Protein AF-A0A7C3B473-F1 (afdb_monomer_lite)

pLDDT: mean 80.94, std 10.19, range [58.78, 95.31]

Radius of gyration: 13.06 Å; chains: 1; bounding box: 26×26×39 Å

Secondary structure (DSSP, 8-state):
-EEEE--SSSEEEEEE---SSSHHHHHHHHHHHHHHHH---SEEEEE--TTSSHHHHHHTT--------------

Sequence (75 aa):
MLTYEQAMHSLDYLWLATSTNDENYTIKHLIPHSELVMKRSKLIRIDYPADQGICAFREIGFNPINSLVWMERRL

Foldseek 3Di:
DKDWDDDPDQEIEIEDDDDLVCLLVCLQPVVVVVVVVVPDDGHYDYDDDPPPNQVSCVVVPDDDDPDDDDDDDDD

Structure (mmCIF, N/CA/C/O backbone):
data_AF-A0A7C3B473-F1
#
_entry.id   AF-A0A7C3B473-F1
#
loop_
_atom_site.group_PDB
_atom_site.id
_atom_site.type_symbol
_atom_site.label_atom_id
_atom_site.label_alt_id
_atom_site.label_comp_id
_atom_site.label_asym_id
_atom_site.label_entity_id
_atom_site.label_seq_id
_atom_site.pdbx_PDB_ins_code
_atom_site.Cartn_x
_atom_site.Cartn_y
_atom_site.Cartn_z
_atom_site.occupancy
_atom_site.B_iso_or_equiv
_atom_site.auth_seq_id
_atom_site.auth_comp_id
_atom_site.auth_asym_id
_atom_site.auth_atom_id
_atom_site.pdbx_PDB_model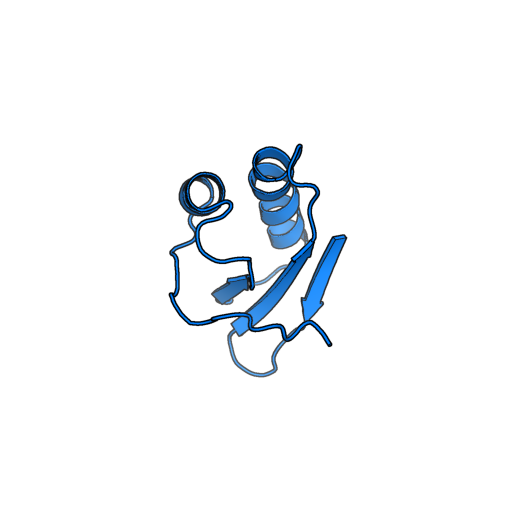_num
ATOM 1 N N . MET A 1 1 ? 6.758 3.942 9.178 1.00 74.06 1 MET A N 1
ATOM 2 C CA . MET A 1 1 ? 7.933 3.115 8.827 1.00 74.06 1 MET A CA 1
ATOM 3 C C . MET A 1 1 ? 7.591 2.327 7.574 1.00 74.06 1 MET A C 1
ATOM 5 O O . MET A 1 1 ? 6.514 1.749 7.542 1.00 74.06 1 MET A O 1
ATOM 9 N N . LEU A 1 2 ? 8.450 2.350 6.554 1.00 77.12 2 LEU A N 1
ATOM 10 C CA . LEU A 1 2 ? 8.296 1.540 5.344 1.00 77.12 2 LEU A CA 1
ATOM 11 C C . LEU A 1 2 ? 9.428 0.512 5.324 1.00 77.12 2 LEU A C 1
ATOM 13 O O . LEU A 1 2 ? 10.594 0.902 5.395 1.00 77.12 2 LEU A O 1
ATOM 17 N N . THR A 1 3 ? 9.087 -0.769 5.242 1.00 81.88 3 THR A N 1
ATOM 18 C CA . THR A 1 3 ? 10.062 -1.855 5.097 1.00 81.88 3 THR A CA 1
ATOM 19 C C . THR A 1 3 ? 9.936 -2.445 3.704 1.00 81.88 3 THR A C 1
ATOM 21 O O . THR A 1 3 ? 8.827 -2.664 3.224 1.00 81.88 3 THR A O 1
ATOM 24 N N . TYR A 1 4 ? 11.074 -2.692 3.064 1.00 74.88 4 TYR A N 1
ATOM 25 C CA . TYR A 1 4 ? 11.152 -3.232 1.715 1.00 74.88 4 TYR A CA 1
ATOM 26 C C . TYR A 1 4 ? 11.822 -4.600 1.716 1.00 74.88 4 TYR A C 1
ATOM 28 O O . TYR A 1 4 ? 12.915 -4.759 2.263 1.00 74.88 4 TYR A O 1
ATOM 36 N N . GLU A 1 5 ? 11.178 -5.561 1.062 1.00 76.75 5 GLU A N 1
ATOM 37 C CA . GLU A 1 5 ? 11.721 -6.882 0.788 1.00 76.75 5 GLU A CA 1
ATOM 38 C C . GLU A 1 5 ? 11.764 -7.115 -0.728 1.00 76.75 5 GLU A C 1
ATOM 40 O O . GLU A 1 5 ? 10.738 -7.153 -1.414 1.00 76.75 5 GLU A O 1
ATOM 45 N N . GLN A 1 6 ? 12.979 -7.265 -1.259 1.00 72.00 6 GLN A N 1
ATOM 46 C CA . GLN A 1 6 ? 13.196 -7.555 -2.672 1.00 72.00 6 GLN A CA 1
ATOM 47 C C . GLN A 1 6 ? 12.989 -9.050 -2.935 1.00 72.00 6 GLN A C 1
ATOM 49 O O . GLN A 1 6 ? 13.767 -9.868 -2.438 1.00 72.00 6 GLN A O 1
ATOM 54 N N . ALA A 1 7 ? 12.037 -9.423 -3.794 1.00 66.81 7 ALA A N 1
ATOM 55 C CA . ALA A 1 7 ? 11.914 -10.821 -4.210 1.00 66.81 7 ALA A CA 1
ATOM 56 C C . ALA A 1 7 ? 12.779 -11.135 -5.445 1.00 66.81 7 ALA A C 1
ATOM 58 O O . ALA A 1 7 ? 12.998 -10.307 -6.340 1.00 66.81 7 ALA A O 1
ATOM 59 N N . MET A 1 8 ? 13.241 -12.388 -5.538 1.00 63.03 8 MET A N 1
ATOM 60 C CA . MET A 1 8 ? 14.009 -12.877 -6.694 1.00 63.03 8 MET A CA 1
ATOM 61 C C . MET A 1 8 ? 13.205 -12.826 -8.005 1.00 63.03 8 MET A C 1
ATOM 63 O O . MET A 1 8 ? 13.782 -12.603 -9.071 1.00 63.03 8 MET A O 1
ATOM 67 N N . HIS A 1 9 ? 11.875 -12.955 -7.943 1.00 61.09 9 HIS A N 1
ATOM 68 C CA . HIS A 1 9 ? 11.011 -13.090 -9.115 1.00 61.09 9 HIS A CA 1
ATOM 69 C C . HIS A 1 9 ? 9.907 -12.019 -9.134 1.00 61.09 9 HIS A C 1
ATOM 71 O O . HIS A 1 9 ? 8.918 -12.111 -8.420 1.00 61.09 9 HIS A O 1
ATOM 77 N N . SER A 1 10 ? 10.091 -11.008 -9.993 1.00 66.38 10 SER A N 1
ATOM 78 C CA . SER A 1 10 ? 9.091 -10.044 -10.515 1.00 66.38 10 SER A CA 1
ATOM 79 C C . SER A 1 10 ? 8.236 -9.173 -9.575 1.00 66.38 10 SER A C 1
ATOM 81 O O . SER A 1 10 ? 7.656 -8.216 -10.087 1.00 66.38 10 SER A O 1
ATOM 83 N N . LEU A 1 11 ? 8.155 -9.448 -8.273 1.00 69.62 11 LEU A N 1
ATOM 84 C CA . LEU A 1 11 ? 7.266 -8.753 -7.338 1.00 69.62 11 LEU A CA 1
ATOM 85 C C . LEU A 1 11 ? 8.030 -8.303 -6.097 1.00 69.62 11 LEU A C 1
ATOM 87 O O . LEU A 1 11 ? 8.627 -9.124 -5.412 1.00 69.62 11 LEU A O 1
ATOM 91 N N . ASP A 1 12 ? 7.977 -7.016 -5.806 1.00 77.25 12 ASP A N 1
ATOM 92 C CA . ASP A 1 12 ? 8.606 -6.424 -4.633 1.00 77.25 12 ASP A CA 1
ATOM 93 C C . ASP A 1 12 ? 7.551 -6.217 -3.534 1.00 77.25 12 ASP A C 1
ATOM 95 O O . ASP A 1 12 ? 6.433 -5.777 -3.821 1.00 77.25 12 ASP A O 1
ATOM 99 N N . TYR A 1 13 ? 7.886 -6.570 -2.288 1.00 77.81 13 TYR A N 1
ATOM 100 C CA . TYR A 1 13 ? 6.970 -6.468 -1.148 1.00 77.81 13 TYR A CA 1
ATOM 101 C C . TYR A 1 13 ? 7.329 -5.270 -0.275 1.00 77.81 13 TYR A C 1
ATOM 103 O O . TYR A 1 13 ? 8.487 -5.063 0.100 1.00 77.81 13 TYR A O 1
ATOM 111 N N . LEU A 1 14 ? 6.314 -4.487 0.068 1.00 82.06 14 LEU A N 1
ATOM 112 C CA . LEU A 1 14 ? 6.417 -3.330 0.940 1.00 82.06 14 LEU A CA 1
ATOM 113 C C . LEU A 1 14 ? 5.470 -3.486 2.126 1.00 82.06 14 LEU A C 1
ATOM 115 O O . LEU A 1 14 ? 4.295 -3.816 1.980 1.00 82.06 14 LEU A O 1
ATOM 119 N N . TRP A 1 15 ? 5.989 -3.174 3.304 1.00 83.25 15 TRP A N 1
ATOM 120 C CA . TRP A 1 15 ? 5.228 -3.144 4.544 1.00 83.25 15 TRP A CA 1
ATOM 121 C C . TRP A 1 15 ? 5.164 -1.707 5.023 1.00 83.25 15 TRP A C 1
ATOM 123 O O . TRP A 1 15 ? 6.204 -1.091 5.276 1.00 83.25 15 TRP A O 1
ATOM 133 N N . LEU A 1 16 ? 3.954 -1.168 5.146 1.00 85.19 16 LEU A N 1
ATOM 134 C CA . LEU A 1 16 ? 3.742 0.209 5.567 1.00 85.19 16 LEU A CA 1
ATOM 135 C C . LEU A 1 16 ? 3.118 0.251 6.963 1.00 85.19 16 LEU A C 1
ATOM 137 O O . LEU A 1 16 ? 1.995 -0.189 7.170 1.00 85.19 16 LEU A O 1
ATOM 141 N N . ALA A 1 17 ? 3.838 0.850 7.907 1.00 84.38 17 ALA A N 1
ATOM 142 C CA . ALA A 1 17 ? 3.317 1.207 9.220 1.00 84.38 17 ALA A CA 1
ATOM 143 C C . ALA A 1 17 ? 3.115 2.726 9.300 1.00 84.38 17 ALA A C 1
ATOM 145 O O . ALA A 1 17 ? 4.087 3.486 9.182 1.00 84.38 17 ALA A O 1
ATOM 146 N N . THR A 1 18 ? 1.881 3.171 9.532 1.00 85.69 18 THR A N 1
ATOM 147 C CA . THR A 1 18 ? 1.521 4.590 9.707 1.00 85.69 18 THR A CA 1
ATOM 148 C C . THR A 1 18 ? 0.758 4.790 11.015 1.00 85.69 18 THR A C 1
ATOM 150 O O . THR A 1 18 ? 0.229 3.841 11.591 1.00 85.69 18 THR A O 1
ATOM 153 N N . SER A 1 19 ? 0.690 6.036 11.492 1.00 83.81 19 SER A N 1
ATOM 154 C CA . SER A 1 19 ? -0.349 6.428 12.448 1.00 83.81 19 SER A CA 1
ATOM 155 C C . SER A 1 19 ? -1.693 6.515 11.706 1.00 83.81 19 SER A C 1
ATOM 157 O O . SER A 1 19 ? -1.714 6.815 10.509 1.00 83.81 19 SER A O 1
ATOM 159 N N . THR A 1 20 ? -2.816 6.312 12.396 1.00 82.00 20 THR A N 1
ATOM 160 C CA . THR A 1 20 ? -4.154 6.513 11.804 1.00 82.00 20 THR A CA 1
ATOM 161 C C . THR A 1 20 ? -4.408 7.973 11.428 1.00 82.00 20 THR A C 1
ATOM 163 O O . THR A 1 20 ? -5.161 8.256 10.503 1.00 82.00 20 THR A O 1
ATOM 166 N N . ASN A 1 21 ? -3.769 8.909 12.134 1.00 87.06 21 ASN A N 1
ATOM 167 C CA . ASN A 1 21 ? -3.949 10.345 11.920 1.00 87.06 21 ASN A CA 1
ATOM 168 C C . ASN A 1 21 ? -3.277 10.826 10.627 1.00 87.06 21 ASN A C 1
ATOM 170 O O . ASN A 1 21 ? -3.760 11.766 10.002 1.00 87.06 21 ASN A O 1
ATOM 174 N N . ASP A 1 22 ? -2.200 10.156 10.210 1.00 88.19 22 ASP A N 1
ATOM 175 C CA . ASP A 1 22 ? -1.380 10.560 9.066 1.00 88.19 22 ASP A CA 1
ATOM 176 C C . ASP A 1 22 ? -1.426 9.544 7.918 1.00 88.19 22 ASP A C 1
ATOM 178 O O . ASP A 1 22 ? -0.622 9.634 6.990 1.00 88.19 22 ASP A O 1
ATOM 182 N N . GLU A 1 23 ? -2.340 8.571 7.964 1.00 90.06 23 GLU A N 1
ATOM 183 C CA . GLU A 1 23 ? -2.436 7.460 7.008 1.00 90.06 23 GLU A CA 1
ATOM 184 C C . GLU A 1 23 ? -2.455 7.949 5.555 1.00 90.06 23 GLU A C 1
ATOM 186 O O . GLU A 1 23 ? -1.552 7.650 4.772 1.00 90.06 23 GLU A O 1
ATOM 191 N N . ASN A 1 24 ? -3.441 8.778 5.204 1.00 92.00 24 ASN A N 1
ATOM 192 C CA . ASN A 1 24 ? -3.610 9.262 3.835 1.00 92.00 24 ASN A CA 1
ATOM 193 C C . ASN A 1 24 ? -2.415 10.094 3.365 1.00 92.00 24 ASN A C 1
ATOM 195 O O . ASN A 1 24 ? -1.993 9.983 2.215 1.00 92.00 24 ASN A O 1
ATOM 199 N N . TYR A 1 25 ? -1.873 10.934 4.248 1.00 92.25 25 TYR A N 1
ATOM 200 C CA . TYR A 1 25 ? -0.711 11.753 3.929 1.00 92.25 25 TYR A CA 1
ATOM 201 C C . TYR A 1 25 ? 0.515 10.870 3.684 1.00 92.25 25 TYR A C 1
ATOM 203 O O . TYR A 1 25 ? 1.214 11.045 2.687 1.00 92.25 25 TYR A O 1
ATOM 211 N N . THR A 1 26 ? 0.735 9.882 4.549 1.00 92.12 26 THR A N 1
ATOM 212 C CA . THR A 1 26 ? 1.855 8.949 4.447 1.00 92.12 26 THR A CA 1
ATOM 213 C C . THR A 1 26 ? 1.768 8.141 3.157 1.00 92.12 26 THR A C 1
ATOM 215 O O . THR A 1 26 ? 2.741 8.111 2.411 1.00 92.12 26 THR A O 1
ATOM 218 N N . ILE A 1 27 ? 0.607 7.558 2.843 1.00 93.56 27 ILE A N 1
ATOM 219 C CA . ILE A 1 27 ? 0.393 6.789 1.607 1.00 93.56 27 ILE A CA 1
ATOM 220 C C . ILE A 1 27 ? 0.703 7.656 0.379 1.00 93.56 27 ILE A C 1
ATOM 222 O O . ILE A 1 27 ? 1.518 7.271 -0.457 1.00 93.56 27 ILE A O 1
ATOM 226 N N . LYS A 1 28 ? 0.130 8.864 0.300 1.00 93.88 28 LYS A N 1
ATOM 227 C CA . LYS A 1 28 ? 0.250 9.730 -0.887 1.00 93.88 28 LYS A CA 1
ATOM 228 C C . LYS A 1 28 ? 1.650 10.299 -1.123 1.00 93.88 28 LYS A C 1
ATOM 230 O O . LYS A 1 28 ? 1.959 10.650 -2.256 1.00 93.88 28 LYS A O 1
ATOM 235 N N . HIS A 1 29 ? 2.487 10.407 -0.091 1.00 91.81 29 HIS A N 1
ATOM 236 C CA . HIS A 1 29 ? 3.797 11.062 -0.211 1.00 91.81 29 HIS A CA 1
ATOM 237 C C . HIS A 1 29 ? 4.974 10.101 -0.038 1.00 91.81 29 HIS A C 1
ATOM 239 O O . HIS A 1 29 ? 5.953 10.197 -0.778 1.00 91.81 29 HIS A O 1
ATOM 245 N N . LEU A 1 30 ? 4.900 9.161 0.909 1.00 90.31 30 LEU A N 1
ATOM 246 C CA . LEU A 1 30 ? 6.008 8.252 1.200 1.00 90.31 30 LEU A CA 1
ATOM 247 C C . LEU A 1 30 ? 6.160 7.183 0.116 1.00 90.31 30 LEU A C 1
ATOM 249 O O . LEU A 1 30 ? 7.286 6.888 -0.283 1.00 90.31 30 LEU A O 1
ATOM 253 N N . ILE A 1 31 ? 5.046 6.627 -0.374 1.00 89.25 31 ILE A N 1
ATOM 254 C CA . ILE A 1 31 ? 5.084 5.541 -1.360 1.00 89.25 31 ILE A CA 1
ATOM 255 C C . ILE A 1 31 ? 5.667 6.032 -2.690 1.00 89.25 31 ILE A C 1
ATOM 257 O O . ILE A 1 31 ? 6.692 5.475 -3.089 1.00 89.25 31 ILE A O 1
ATOM 261 N N . PRO A 1 32 ? 5.162 7.109 -3.331 1.00 89.00 32 PRO A N 1
ATOM 262 C CA . PRO A 1 32 ? 5.737 7.564 -4.599 1.00 89.00 32 PRO A CA 1
ATOM 263 C C . PRO A 1 32 ? 7.209 7.961 -4.465 1.00 89.00 32 PRO A C 1
ATOM 265 O O . PRO A 1 32 ? 8.018 7.715 -5.357 1.00 89.00 32 PRO A O 1
ATOM 268 N N . HIS A 1 33 ? 7.588 8.540 -3.321 1.00 88.00 33 HIS A N 1
ATOM 269 C CA . HIS A 1 33 ? 8.984 8.863 -3.058 1.00 88.00 33 HIS A CA 1
ATOM 270 C C . HIS A 1 33 ? 9.858 7.604 -2.968 1.00 88.00 33 HIS A C 1
ATOM 272 O O . HIS A 1 33 ? 10.953 7.578 -3.527 1.00 88.00 33 HIS A O 1
ATOM 278 N N . SER A 1 34 ? 9.376 6.545 -2.311 1.00 84.62 34 SER A N 1
ATOM 279 C CA . SER A 1 34 ? 10.103 5.274 -2.229 1.00 84.62 34 SER A CA 1
ATOM 280 C C . SER A 1 34 ? 10.261 4.596 -3.593 1.00 84.62 34 SER A C 1
ATOM 282 O O . SER A 1 34 ? 11.356 4.134 -3.912 1.00 84.62 34 SER A O 1
ATOM 284 N N . GLU A 1 35 ? 9.237 4.634 -4.450 1.00 83.00 35 GLU A N 1
ATOM 285 C CA . GLU A 1 35 ? 9.289 4.075 -5.808 1.00 83.00 35 GLU A CA 1
ATOM 286 C C . GLU A 1 35 ? 10.384 4.725 -6.667 1.00 83.00 35 GLU A C 1
ATOM 288 O O . GLU A 1 35 ? 11.131 4.027 -7.361 1.00 83.00 35 GLU A O 1
ATOM 293 N N . LEU A 1 36 ? 10.550 6.051 -6.565 1.00 83.38 36 LEU A N 1
ATOM 294 C CA . LEU A 1 36 ? 11.623 6.782 -7.253 1.00 83.38 36 LEU A CA 1
ATOM 295 C C . LEU A 1 36 ? 13.020 6.294 -6.836 1.00 83.38 36 LEU A C 1
ATOM 297 O O . LEU A 1 36 ? 13.937 6.241 -7.661 1.00 83.38 36 LEU A O 1
ATOM 301 N N . VAL A 1 37 ? 13.191 5.924 -5.564 1.00 80.94 37 VAL A N 1
ATOM 302 C CA . VAL A 1 37 ? 14.475 5.471 -5.006 1.00 80.94 37 VAL A CA 1
ATOM 303 C C . VAL A 1 37 ? 14.758 4.007 -5.352 1.00 80.94 37 VAL A C 1
ATOM 305 O O . VAL A 1 37 ? 15.910 3.646 -5.602 1.00 80.94 37 VAL A O 1
ATOM 308 N N . MET A 1 38 ? 13.725 3.167 -5.421 1.00 76.06 38 MET A N 1
ATOM 309 C CA . MET A 1 38 ? 13.853 1.720 -5.644 1.00 76.06 38 MET A CA 1
ATOM 310 C C . MET A 1 38 ? 14.293 1.344 -7.072 1.00 76.06 38 MET A C 1
ATOM 312 O O . MET A 1 38 ? 14.664 0.194 -7.311 1.00 76.06 38 MET A O 1
ATOM 316 N N . LYS A 1 39 ? 14.335 2.311 -8.007 1.00 67.56 39 LYS A N 1
ATOM 317 C CA . LYS A 1 39 ? 14.875 2.178 -9.377 1.00 67.56 39 LYS A CA 1
ATOM 318 C C . LYS A 1 39 ? 14.444 0.876 -10.081 1.00 67.56 39 LYS A C 1
ATOM 320 O O . LYS A 1 39 ? 15.321 0.118 -10.503 1.00 67.56 39 LYS A O 1
ATOM 325 N N . ARG A 1 40 ? 13.141 0.570 -10.239 1.00 62.16 40 ARG A N 1
ATOM 326 C CA . ARG A 1 40 ? 12.727 -0.626 -11.014 1.00 62.16 40 ARG A CA 1
ATOM 327 C C . ARG A 1 40 ? 11.284 -0.669 -11.526 1.00 62.16 40 ARG A C 1
ATOM 329 O O . ARG A 1 40 ? 10.372 -0.113 -10.941 1.00 62.16 40 ARG A O 1
ATOM 336 N N . SER A 1 41 ? 11.135 -1.410 -12.630 1.00 58.78 41 SER A N 1
ATOM 337 C CA . SER A 1 41 ? 9.952 -1.655 -13.471 1.00 58.78 41 SER A CA 1
ATOM 338 C C . SER A 1 41 ? 9.132 -2.894 -13.059 1.00 58.78 41 SER A C 1
ATOM 340 O O . SER A 1 41 ? 8.612 -3.608 -13.922 1.00 58.78 41 SER A O 1
ATOM 342 N N . LYS A 1 42 ? 9.136 -3.250 -11.774 1.00 68.81 42 LYS A N 1
ATOM 343 C CA . LYS A 1 42 ? 8.501 -4.475 -11.265 1.00 68.81 42 LYS A CA 1
ATOM 344 C C . LYS A 1 42 ? 7.198 -4.137 -10.552 1.00 68.81 42 LYS A C 1
ATOM 346 O O . LYS A 1 42 ? 7.011 -3.010 -10.110 1.00 68.81 42 LYS A O 1
ATOM 351 N N . LEU A 1 43 ? 6.297 -5.114 -10.470 1.00 80.19 43 LEU A N 1
ATOM 352 C CA . LEU A 1 43 ? 5.067 -4.957 -9.700 1.00 80.19 43 LEU A CA 1
ATOM 353 C C . LEU A 1 43 ? 5.425 -4.781 -8.220 1.00 80.19 43 LEU A C 1
ATOM 355 O O . LEU A 1 43 ? 6.333 -5.447 -7.720 1.00 80.19 43 LEU A O 1
ATOM 359 N N . ILE A 1 44 ? 4.693 -3.909 -7.535 1.00 84.38 44 ILE A N 1
ATOM 360 C CA . ILE A 1 44 ? 4.833 -3.664 -6.099 1.00 84.38 44 ILE A CA 1
ATOM 361 C C . ILE A 1 44 ? 3.565 -4.153 -5.409 1.00 84.38 44 ILE A C 1
ATOM 363 O O . ILE A 1 44 ? 2.451 -3.861 -5.854 1.00 84.38 44 ILE A O 1
ATOM 367 N N . ARG A 1 45 ? 3.736 -4.889 -4.311 1.00 87.69 45 ARG A N 1
ATOM 368 C CA . ARG A 1 45 ? 2.651 -5.266 -3.405 1.00 87.69 45 ARG A CA 1
ATOM 369 C C . ARG A 1 45 ? 2.862 -4.596 -2.059 1.00 87.69 45 ARG A C 1
ATOM 371 O O . ARG A 1 45 ? 3.959 -4.652 -1.514 1.00 87.69 45 ARG A O 1
ATOM 378 N N . ILE A 1 46 ? 1.801 -3.994 -1.533 1.00 87.44 46 ILE A N 1
ATOM 379 C CA . ILE A 1 46 ? 1.798 -3.398 -0.199 1.00 87.44 46 ILE A CA 1
ATOM 380 C C . ILE A 1 46 ? 0.829 -4.190 0.666 1.00 87.44 46 ILE A C 1
ATOM 382 O O . ILE A 1 46 ? -0.359 -4.265 0.343 1.00 87.44 46 ILE A O 1
ATOM 386 N N . ASP A 1 47 ? 1.338 -4.762 1.751 1.00 85.75 47 ASP A N 1
ATOM 387 C CA . ASP A 1 47 ? 0.496 -5.392 2.761 1.00 85.75 47 ASP A CA 1
ATOM 388 C C . ASP A 1 47 ? -0.000 -4.311 3.727 1.00 85.75 47 ASP A C 1
ATOM 390 O O . ASP A 1 47 ? 0.786 -3.578 4.334 1.00 85.75 47 ASP A O 1
ATOM 394 N N . TYR A 1 48 ? -1.324 -4.179 3.825 1.00 86.31 48 TYR A N 1
ATOM 395 C CA . TYR A 1 48 ? -1.983 -3.123 4.589 1.00 86.31 48 TYR A CA 1
ATOM 396 C C . TYR A 1 48 ? -3.271 -3.640 5.250 1.00 86.31 48 TYR A C 1
ATOM 398 O O . TYR A 1 48 ? -3.880 -4.575 4.716 1.00 86.31 48 TYR A O 1
ATOM 4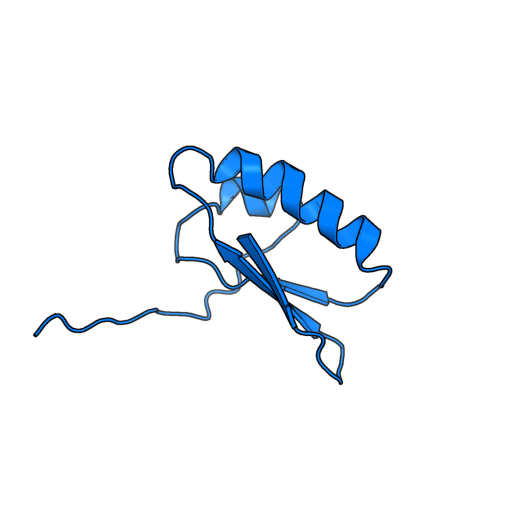06 N N . PRO A 1 49 ? -3.703 -3.077 6.399 1.00 84.25 49 PRO A N 1
ATOM 407 C CA . PRO A 1 49 ? -4.981 -3.431 7.006 1.00 84.25 49 PRO A CA 1
ATOM 408 C C . PRO A 1 49 ? -6.150 -3.317 6.022 1.00 84.25 49 PRO A C 1
ATOM 410 O O . PRO A 1 49 ? -6.253 -2.355 5.259 1.00 84.25 49 PRO A O 1
ATOM 413 N N . ALA A 1 50 ? -7.042 -4.309 6.056 1.00 82.75 50 ALA A N 1
ATOM 414 C CA . ALA A 1 50 ? -8.231 -4.326 5.214 1.00 82.75 50 ALA A CA 1
ATOM 415 C C . ALA A 1 50 ? -9.096 -3.080 5.461 1.00 82.75 50 ALA A C 1
ATOM 417 O O . ALA A 1 50 ? -9.204 -2.601 6.591 1.00 82.75 50 ALA A O 1
ATOM 418 N N . ASP A 1 51 ? -9.695 -2.565 4.388 1.00 82.69 51 ASP A N 1
ATOM 419 C CA . ASP A 1 51 ? -10.589 -1.401 4.389 1.00 82.69 51 ASP A CA 1
ATOM 420 C C . ASP A 1 51 ? -9.969 -0.058 4.828 1.00 82.69 51 ASP A C 1
ATOM 422 O O . ASP A 1 51 ? -10.666 0.957 4.852 1.00 82.69 51 ASP A O 1
ATOM 426 N N . GLN A 1 52 ? -8.657 -0.005 5.086 1.00 86.44 52 GLN A N 1
ATOM 427 C CA . GLN A 1 52 ? -7.933 1.226 5.427 1.00 86.44 52 GLN A CA 1
ATOM 428 C C . GLN A 1 52 ? -7.129 1.765 4.240 1.00 86.44 52 GLN A C 1
ATOM 430 O O . GLN A 1 52 ? -6.694 1.013 3.365 1.00 86.44 52 GLN A O 1
ATOM 435 N N . GLY A 1 53 ? -6.965 3.088 4.165 1.00 87.50 53 GLY A N 1
ATOM 436 C CA . GLY A 1 53 ? -6.169 3.758 3.133 1.00 87.50 53 GLY A CA 1
ATOM 437 C C . GLY A 1 53 ? -6.623 3.566 1.678 1.00 87.50 53 GLY A C 1
ATOM 438 O O . GLY A 1 53 ? -5.960 4.081 0.779 1.00 87.50 53 GLY A O 1
ATOM 439 N N . ILE A 1 54 ? -7.731 2.856 1.403 1.00 89.31 54 ILE A N 1
ATOM 440 C CA . ILE A 1 54 ? -8.125 2.419 0.046 1.00 89.31 54 ILE A CA 1
ATOM 441 C C . ILE A 1 54 ? -8.172 3.585 -0.942 1.00 89.31 54 ILE A C 1
ATOM 443 O O . ILE A 1 54 ? -7.657 3.475 -2.054 1.00 89.31 54 ILE A O 1
ATOM 447 N N . CYS A 1 55 ? -8.790 4.704 -0.555 1.00 92.31 55 CYS A N 1
ATOM 448 C CA . CYS A 1 55 ? -8.879 5.877 -1.422 1.00 92.31 55 CYS A CA 1
ATOM 449 C C . CYS A 1 55 ? -7.491 6.450 -1.721 1.00 92.31 55 CYS A C 1
ATOM 451 O O . CYS A 1 55 ? -7.180 6.701 -2.881 1.00 92.31 55 CYS A O 1
ATOM 453 N N . ALA A 1 56 ? -6.637 6.583 -0.703 1.00 93.62 56 ALA A N 1
ATOM 454 C CA . ALA A 1 56 ? -5.286 7.096 -0.877 1.00 93.62 56 ALA A CA 1
ATOM 455 C C . ALA A 1 56 ? -4.438 6.189 -1.781 1.00 93.62 56 ALA A C 1
ATOM 457 O O . ALA A 1 56 ? -3.767 6.704 -2.668 1.00 93.62 56 ALA A O 1
ATOM 458 N N . PHE A 1 57 ? -4.526 4.863 -1.623 1.00 93.69 57 PHE A N 1
ATOM 459 C CA . PHE A 1 57 ? -3.852 3.898 -2.499 1.00 93.69 57 PHE A CA 1
ATOM 460 C C . PHE A 1 57 ? -4.353 3.976 -3.947 1.00 93.69 57 PHE A C 1
ATOM 462 O O . PHE A 1 57 ? -3.548 4.000 -4.877 1.00 93.69 57 PHE A O 1
ATOM 469 N N . ARG A 1 58 ? -5.671 4.068 -4.157 1.00 94.19 58 ARG A N 1
ATOM 470 C CA . ARG A 1 58 ? -6.252 4.212 -5.503 1.00 94.19 58 ARG A CA 1
ATOM 471 C C . ARG A 1 58 ? -5.811 5.498 -6.192 1.00 94.19 58 ARG A C 1
ATOM 473 O O . ARG A 1 58 ? -5.529 5.474 -7.386 1.00 94.19 58 ARG A O 1
ATOM 480 N N . GLU A 1 59 ? -5.729 6.601 -5.453 1.00 95.31 59 GLU A N 1
ATOM 481 C CA . GLU A 1 59 ? -5.266 7.886 -5.987 1.00 95.31 59 GLU A CA 1
ATOM 482 C C . GLU A 1 59 ? -3.819 7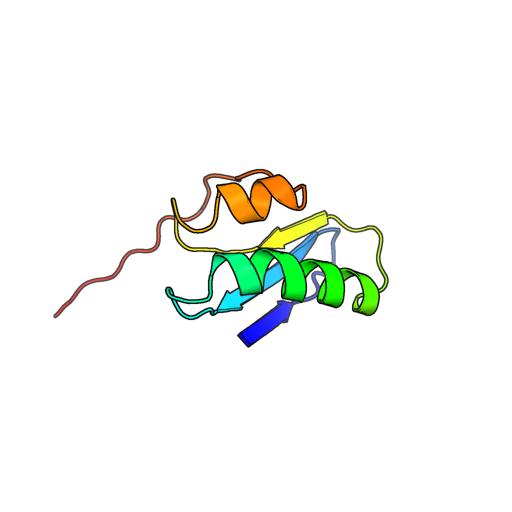.836 -6.497 1.00 95.31 59 GLU A C 1
ATOM 484 O O . GLU A 1 59 ? -3.486 8.558 -7.433 1.00 95.31 59 GLU A O 1
ATOM 489 N N . ILE A 1 60 ? -2.978 6.963 -5.932 1.00 92.94 60 ILE A N 1
ATOM 490 C CA . ILE A 1 60 ? -1.597 6.741 -6.390 1.00 92.94 60 ILE A CA 1
ATOM 491 C C . ILE A 1 60 ? -1.451 5.504 -7.298 1.00 92.94 60 ILE A C 1
ATOM 493 O O . ILE A 1 60 ? -0.341 5.048 -7.544 1.00 92.94 60 ILE A O 1
ATOM 497 N N . GLY A 1 61 ? -2.558 4.964 -7.822 1.00 92.12 61 GLY A N 1
ATOM 498 C CA . GLY A 1 61 ? -2.549 3.927 -8.862 1.00 92.12 61 GLY A CA 1
ATOM 499 C C . GLY A 1 61 ? -2.537 2.475 -8.374 1.00 92.12 61 GLY A C 1
ATOM 500 O O . GLY A 1 61 ? -2.439 1.561 -9.196 1.00 92.12 61 GLY A O 1
ATOM 501 N N . PHE A 1 62 ? -2.676 2.227 -7.070 1.00 91.44 62 PHE A N 1
ATOM 502 C CA . PHE A 1 62 ? -2.771 0.869 -6.531 1.00 91.44 62 PHE A CA 1
ATOM 503 C C . PHE A 1 62 ? -4.195 0.317 -6.649 1.00 91.44 62 PHE A C 1
ATOM 505 O O . PHE A 1 62 ? -5.187 1.024 -6.466 1.00 91.44 62 PHE A O 1
ATOM 512 N N . ASN A 1 63 ? -4.294 -0.991 -6.893 1.00 90.12 63 ASN A N 1
ATOM 513 C CA . ASN A 1 63 ? -5.558 -1.721 -6.890 1.00 90.12 63 ASN A CA 1
ATOM 514 C C . ASN A 1 63 ? -5.598 -2.695 -5.705 1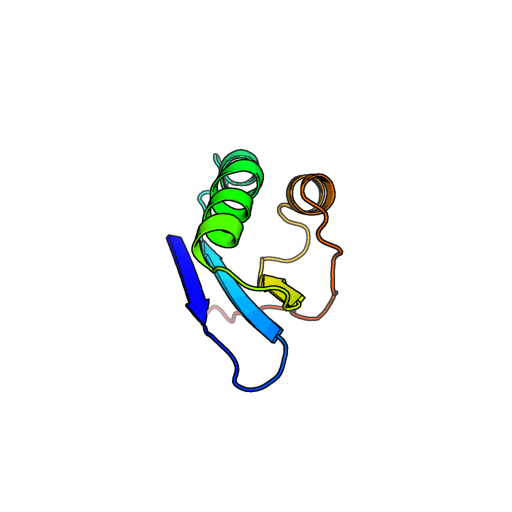.00 90.12 63 ASN A C 1
ATOM 516 O O . ASN A 1 63 ? -4.610 -3.394 -5.470 1.00 90.12 63 ASN A O 1
ATOM 520 N N . PRO A 1 64 ? -6.720 -2.777 -4.965 1.00 86.69 64 PRO A N 1
ATOM 521 C CA . PRO A 1 64 ? -6.833 -3.693 -3.840 1.00 86.69 64 PRO A CA 1
ATOM 522 C C . PRO A 1 64 ? -6.800 -5.146 -4.324 1.00 86.69 64 PRO A C 1
ATOM 524 O O . PRO A 1 64 ? -7.554 -5.540 -5.214 1.00 86.69 64 PRO A O 1
ATOM 527 N N . ILE A 1 65 ? -5.944 -5.952 -3.697 1.00 82.75 65 ILE A N 1
ATOM 528 C CA . ILE A 1 65 ? -5.892 -7.403 -3.877 1.00 82.75 65 ILE A CA 1
ATOM 529 C C . ILE A 1 65 ? -6.353 -8.005 -2.550 1.00 82.75 65 ILE A C 1
ATOM 531 O O . ILE A 1 65 ? -5.554 -8.139 -1.623 1.00 82.75 65 ILE A O 1
ATOM 535 N N . ASN A 1 66 ? -7.646 -8.321 -2.437 1.00 67.12 66 ASN A N 1
ATOM 536 C CA . ASN A 1 66 ? -8.267 -8.859 -1.218 1.00 67.12 66 ASN A CA 1
ATOM 537 C C . ASN A 1 66 ? -7.670 -10.230 -0.865 1.00 67.12 66 ASN A C 1
ATOM 539 O O . ASN A 1 66 ? -8.192 -11.264 -1.274 1.00 67.12 66 ASN A O 1
ATOM 543 N N . SER A 1 67 ? -6.537 -10.241 -0.164 1.00 63.19 67 SER A N 1
ATOM 544 C CA . SER A 1 67 ? -5.726 -11.451 0.020 1.00 63.19 67 SER A CA 1
ATOM 545 C C . SER A 1 67 ? -5.255 -11.698 1.450 1.00 63.19 67 SER A C 1
ATOM 547 O O . SER A 1 67 ? -4.804 -12.804 1.729 1.00 63.19 67 SER A O 1
ATOM 549 N N . LEU A 1 68 ? -5.406 -10.737 2.367 1.00 60.72 68 LEU A N 1
ATOM 550 C CA . LEU A 1 68 ? -4.957 -10.881 3.752 1.00 60.72 68 LEU A CA 1
ATOM 551 C C . LEU A 1 68 ? -6.079 -10.568 4.742 1.00 60.72 68 LEU A C 1
ATOM 553 O O . LEU A 1 68 ? -6.613 -9.462 4.774 1.00 60.72 68 LEU A O 1
ATOM 557 N N . VAL A 1 69 ? -6.399 -11.560 5.573 1.00 62.78 69 VAL A N 1
ATOM 558 C CA . VAL A 1 69 ? -7.189 -11.407 6.797 1.00 62.78 69 VAL A CA 1
ATOM 559 C C . VAL A 1 69 ? -6.219 -11.585 7.958 1.00 62.78 69 VAL A C 1
ATOM 561 O O . VAL A 1 69 ? -5.751 -1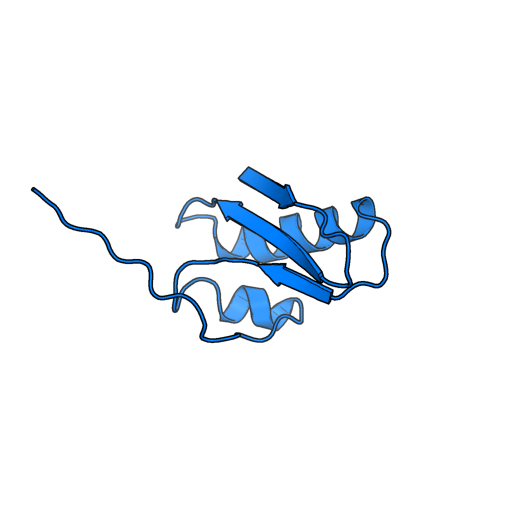2.693 8.214 1.00 62.78 69 VAL A O 1
ATOM 564 N N . TRP A 1 70 ? -5.885 -10.494 8.642 1.00 64.44 70 TRP A N 1
ATOM 565 C CA . TRP A 1 70 ? -5.081 -10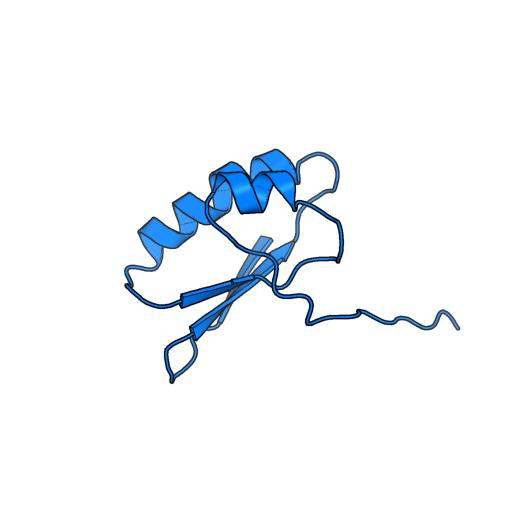.544 9.861 1.00 64.44 70 TRP A CA 1
ATOM 566 C C . TRP A 1 70 ? -5.975 -11.005 11.016 1.00 64.44 70 TRP A C 1
ATOM 568 O O . TRP A 1 70 ? -7.044 -10.438 11.235 1.00 64.44 70 TRP A O 1
ATOM 578 N N . MET A 1 71 ? -5.565 -12.050 11.735 1.00 67.81 71 MET A N 1
ATOM 579 C CA . MET A 1 71 ? -6.306 -12.596 12.874 1.00 67.81 71 MET A CA 1
ATOM 580 C C . MET A 1 71 ? -5.450 -12.504 14.134 1.00 67.81 71 MET A C 1
ATOM 582 O O . MET A 1 71 ? -4.295 -12.923 14.130 1.00 67.81 71 MET A O 1
ATOM 586 N N . GLU A 1 72 ? -6.031 -12.010 15.226 1.00 72.00 72 GLU A N 1
ATOM 587 C CA . GLU A 1 72 ? -5.428 -12.062 16.558 1.00 72.00 72 GLU A CA 1
ATOM 588 C C . GLU A 1 72 ? -6.374 -12.750 17.548 1.00 72.00 72 GLU A C 1
ATOM 590 O O . GLU A 1 72 ? -7.598 -12.659 17.434 1.00 72.00 72 GLU A O 1
ATOM 595 N N . ARG A 1 73 ? -5.807 -13.434 18.546 1.00 78.44 73 ARG A N 1
ATOM 596 C CA . ARG A 1 73 ? -6.541 -13.925 19.715 1.00 78.44 73 ARG A CA 1
ATOM 597 C C . ARG A 1 73 ? -5.991 -13.219 20.944 1.00 78.44 73 ARG A C 1
ATOM 599 O O . ARG A 1 73 ? -4.820 -13.387 21.271 1.00 78.44 73 ARG A O 1
ATOM 606 N N . ARG A 1 74 ? -6.850 -12.485 21.648 1.00 69.31 74 ARG A N 1
ATOM 607 C CA . ARG A 1 74 ? -6.547 -12.024 23.006 1.00 69.31 74 ARG A CA 1
ATOM 608 C C . ARG A 1 74 ? -6.732 -13.199 23.966 1.00 69.31 74 ARG A C 1
ATOM 610 O O . ARG A 1 74 ? -7.765 -13.870 23.910 1.00 69.31 74 ARG A O 1
ATOM 617 N N . LEU A 1 75 ? -5.696 -13.487 24.750 1.00 66.88 75 LEU A N 1
ATOM 618 C CA . LEU A 1 75 ? -5.755 -14.422 25.875 1.00 66.88 75 LEU A CA 1
ATOM 619 C C . LEU A 1 75 ? -6.268 -13.698 27.117 1.00 66.88 75 LEU A C 1
ATOM 621 O O . LEU A 1 75 ? -5.872 -12.525 27.301 1.00 66.88 75 LEU A O 1
#